Protein AF-A0A438BV32-F1 (afdb_monomer_lite)

pLDDT: mean 82.39, std 17.45, range [39.19, 95.94]

Structure (mmCIF, N/CA/C/O backbone):
data_AF-A0A438BV32-F1
#
_entry.id   AF-A0A438BV32-F1
#
loop_
_atom_site.group_PDB
_atom_site.id
_atom_site.type_symbol
_atom_site.label_atom_id
_atom_site.label_alt_id
_atom_site.label_comp_id
_atom_site.label_asym_id
_atom_site.label_entity_id
_atom_site.label_seq_id
_atom_site.pdbx_PDB_ins_code
_atom_site.Cartn_x
_atom_site.Cartn_y
_atom_site.Cartn_z
_atom_site.occupancy
_atom_site.B_iso_or_equiv
_atom_site.auth_seq_id
_atom_site.auth_comp_id
_atom_site.auth_asym_id
_atom_site.auth_atom_id
_atom_site.pdbx_PDB_model_num
ATOM 1 N N . MET A 1 1 ? -25.864 -25.656 35.466 1.00 42.78 1 MET A N 1
ATOM 2 C CA . MET A 1 1 ? -25.318 -25.708 34.091 1.00 42.78 1 MET A CA 1
ATOM 3 C C . MET A 1 1 ? -26.165 -24.777 33.241 1.00 42.78 1 MET A C 1
ATOM 5 O O . MET A 1 1 ? -27.369 -24.913 33.322 1.00 42.78 1 MET A O 1
ATOM 9 N N . GLU A 1 2 ? -25.711 -23.779 32.496 1.00 53.81 2 GLU A N 1
ATOM 10 C CA . GLU A 1 2 ? -24.393 -23.224 32.202 1.00 53.81 2 GLU A CA 1
ATOM 11 C C . GLU A 1 2 ? -24.631 -21.778 31.745 1.00 53.81 2 GLU A C 1
ATOM 13 O O . GLU A 1 2 ? -25.277 -21.539 30.731 1.00 53.81 2 GLU A O 1
ATOM 18 N N . LYS A 1 3 ? -24.109 -20.800 32.489 1.00 52.16 3 LYS A N 1
ATOM 19 C CA . LYS A 1 3 ? -24.059 -19.389 32.075 1.00 52.16 3 LYS A CA 1
ATOM 20 C C . LYS A 1 3 ? -22.933 -19.152 31.052 1.00 52.16 3 LYS A C 1
ATOM 22 O O . LYS A 1 3 ? -22.106 -18.272 31.259 1.00 52.16 3 LYS A O 1
ATOM 27 N N . ARG A 1 4 ? -22.825 -19.964 29.996 1.00 57.88 4 ARG A N 1
ATOM 28 C CA . ARG A 1 4 ? -21.626 -19.958 29.132 1.00 57.88 4 ARG A CA 1
ATOM 29 C C . ARG A 1 4 ? -21.821 -19.546 27.675 1.00 57.88 4 ARG A C 1
ATOM 31 O O . ARG A 1 4 ? -20.870 -19.662 26.920 1.00 57.88 4 ARG A O 1
ATOM 38 N N . GLN A 1 5 ? -22.976 -19.001 27.286 1.00 52.72 5 GLN A N 1
ATOM 39 C CA . GLN A 1 5 ? -23.234 -18.724 25.862 1.00 52.72 5 GLN A CA 1
ATOM 40 C C . GLN A 1 5 ? -23.591 -17.269 25.501 1.00 52.72 5 GLN A C 1
ATOM 42 O O . GLN A 1 5 ? -24.005 -17.019 24.381 1.00 52.72 5 GLN A O 1
ATOM 47 N N . ILE A 1 6 ? -23.422 -16.295 26.408 1.00 53.06 6 ILE A N 1
ATOM 48 C CA . ILE A 1 6 ? -23.723 -14.871 26.112 1.00 53.06 6 ILE A CA 1
ATOM 49 C C . ILE A 1 6 ? -22.456 -13.992 26.092 1.00 53.06 6 ILE A C 1
ATOM 51 O O . ILE A 1 6 ? -22.473 -12.909 25.529 1.00 53.06 6 ILE A O 1
ATOM 55 N N . VAL A 1 7 ? -21.338 -14.453 26.665 1.00 54.91 7 VAL A N 1
ATOM 56 C CA . VAL A 1 7 ? -20.123 -13.627 26.836 1.00 54.91 7 VAL A CA 1
ATOM 57 C C . VAL A 1 7 ? -19.200 -13.647 25.607 1.00 54.91 7 VAL A C 1
ATOM 59 O O . VAL A 1 7 ? -18.455 -12.702 25.402 1.00 54.91 7 VAL A O 1
ATOM 62 N N . THR A 1 8 ? -19.272 -14.665 24.744 1.00 51.94 8 THR A N 1
ATOM 63 C CA . THR A 1 8 ? -18.309 -14.829 23.637 1.00 51.94 8 THR A CA 1
ATOM 64 C C . THR A 1 8 ? -18.657 -14.031 22.376 1.00 51.94 8 THR A C 1
ATOM 66 O O . THR A 1 8 ? -17.759 -13.567 21.689 1.00 51.94 8 THR A O 1
ATOM 69 N N . SER A 1 9 ? -19.941 -13.821 22.063 1.00 58.62 9 SER A N 1
ATOM 70 C CA . SER A 1 9 ? -20.346 -13.135 20.820 1.00 58.62 9 SER A CA 1
ATOM 71 C C . SER A 1 9 ? -20.181 -11.611 20.872 1.00 58.62 9 SER A C 1
ATOM 73 O O . SER A 1 9 ? -19.970 -10.983 19.842 1.00 58.62 9 SER A O 1
ATOM 75 N N . THR A 1 10 ? -20.248 -11.006 22.062 1.00 63.31 10 THR A N 1
ATOM 76 C CA . THR A 1 10 ? -20.102 -9.551 22.232 1.00 63.31 10 THR A CA 1
ATOM 77 C C . THR A 1 10 ? -18.653 -9.082 22.124 1.00 63.31 10 THR A C 1
ATOM 79 O O . THR A 1 10 ? -18.412 -7.973 21.664 1.00 63.31 10 THR A O 1
ATOM 82 N N . GLU A 1 11 ? -17.689 -9.911 22.532 1.00 71.62 11 GLU A N 1
ATOM 83 C CA . GLU A 1 11 ? -16.257 -9.581 22.479 1.00 71.62 11 GLU A CA 1
ATOM 84 C C . GLU A 1 11 ? -15.733 -9.591 21.033 1.00 71.62 11 GLU A C 1
ATOM 86 O O . GLU A 1 11 ? -15.035 -8.667 20.622 1.00 71.62 11 GLU A O 1
ATOM 91 N N . GLU A 1 12 ? -16.143 -10.577 20.227 1.00 76.69 12 GLU A N 1
ATOM 92 C CA . GLU A 1 12 ? -15.781 -10.674 18.803 1.00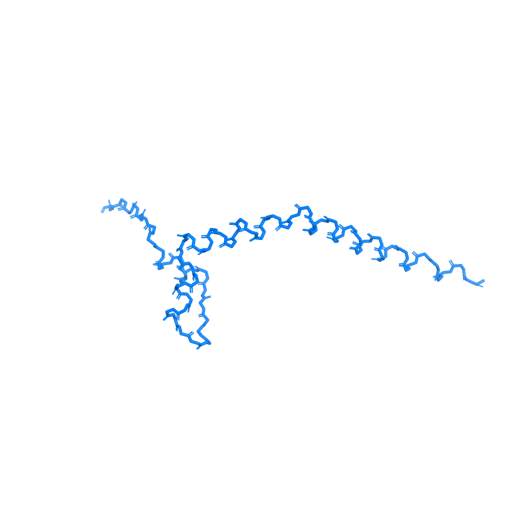 76.69 12 GLU A CA 1
ATOM 93 C C . GLU A 1 12 ? -16.347 -9.508 17.970 1.00 76.69 12 GLU A C 1
ATOM 95 O O . GLU A 1 12 ? -15.660 -8.961 17.099 1.00 76.69 12 GLU A O 1
ATOM 100 N N . GLU A 1 13 ? -17.588 -9.089 18.245 1.00 80.81 13 GLU A N 1
ATOM 101 C CA . GLU A 1 13 ? -18.184 -7.897 17.629 1.00 80.81 13 GLU A CA 1
ATOM 102 C C . GLU A 1 13 ? -17.438 -6.624 18.036 1.00 80.81 13 GLU A C 1
ATOM 104 O O . GLU A 1 13 ? -17.154 -5.768 17.196 1.00 80.81 13 GLU A O 1
ATOM 109 N N . GLU A 1 14 ? -17.084 -6.489 19.313 1.00 84.94 14 GLU A N 1
ATOM 110 C CA . GLU A 1 14 ? -16.364 -5.321 19.811 1.00 84.94 14 GLU A CA 1
ATOM 111 C C . GLU A 1 14 ? -14.955 -5.219 19.208 1.00 84.94 14 GLU A C 1
ATOM 113 O O . GLU A 1 14 ? -14.538 -4.138 18.783 1.00 84.94 14 GLU A O 1
ATOM 118 N N . ASP A 1 15 ? -14.248 -6.339 19.075 1.00 87.75 15 ASP A N 1
ATOM 119 C CA . ASP A 1 15 ? -12.953 -6.393 18.397 1.00 87.75 15 ASP A CA 1
ATOM 120 C C . ASP A 1 15 ? -13.066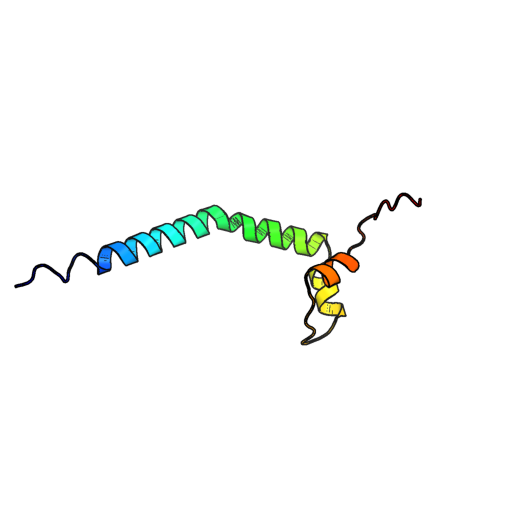 -6.086 16.902 1.00 87.75 15 ASP A C 1
ATOM 122 O O . ASP A 1 15 ? -12.223 -5.367 16.358 1.00 87.75 15 ASP A O 1
ATOM 126 N N . SER A 1 16 ? -14.135 -6.537 16.245 1.00 88.31 16 SER A N 1
ATOM 127 C CA . SER A 1 16 ? -14.423 -6.188 14.848 1.00 88.31 16 SER A CA 1
ATOM 128 C C . SER A 1 16 ? -14.663 -4.684 14.682 1.00 88.31 16 SER A C 1
ATOM 130 O O . SER A 1 16 ? -14.096 -4.051 13.787 1.00 88.31 16 SER A O 1
ATOM 132 N N . HIS A 1 17 ? -15.435 -4.070 15.583 1.00 92.00 17 HIS A N 1
ATOM 133 C CA . HIS A 1 17 ? -15.657 -2.623 15.590 1.00 92.00 17 HIS A CA 1
ATOM 134 C C . HIS A 1 17 ? -14.370 -1.837 15.872 1.00 92.00 17 HIS A C 1
ATOM 136 O O . HIS A 1 17 ? -14.116 -0.823 15.216 1.00 92.00 17 HIS A O 1
ATOM 142 N N . ARG A 1 18 ? -13.524 -2.311 16.797 1.00 91.75 18 ARG A N 1
ATOM 143 C CA . ARG A 1 18 ? -12.205 -1.715 17.071 1.00 91.75 18 ARG A CA 1
ATOM 144 C C . ARG A 1 18 ? -11.298 -1.782 15.846 1.00 91.75 18 ARG A C 1
ATOM 146 O O . ARG A 1 18 ? -10.690 -0.775 15.488 1.00 91.75 18 ARG A O 1
ATOM 153 N N . GLN A 1 19 ? -11.226 -2.932 15.177 1.00 93.62 19 GLN A N 1
ATOM 154 C CA . GLN A 1 19 ? -10.442 -3.095 13.949 1.00 93.62 19 GLN A CA 1
ATOM 155 C C . GLN A 1 19 ? -10.950 -2.174 12.836 1.00 93.62 19 GLN A C 1
ATOM 157 O O . GLN A 1 19 ? -10.148 -1.516 12.175 1.00 93.62 19 GLN A O 1
ATOM 162 N N . TYR A 1 20 ? -12.270 -2.058 12.674 1.00 93.44 20 TYR A N 1
ATOM 163 C CA . TYR A 1 20 ? -12.862 -1.150 11.695 1.00 93.44 20 TYR A CA 1
ATOM 164 C C . TYR A 1 20 ? -12.561 0.323 12.008 1.00 93.44 20 TYR A C 1
ATOM 166 O O . TYR A 1 20 ? -12.164 1.075 11.119 1.00 93.44 20 TYR A O 1
ATOM 174 N N . ALA A 1 21 ? -12.646 0.737 13.276 1.00 95.12 21 ALA A N 1
ATOM 175 C CA . ALA A 1 21 ? -12.246 2.080 13.694 1.00 95.12 21 ALA A CA 1
ATOM 176 C C . ALA A 1 21 ? -10.759 2.352 13.398 1.00 95.12 21 ALA A C 1
ATOM 178 O O . ALA A 1 21 ? -10.420 3.414 12.877 1.00 95.12 21 ALA A O 1
ATOM 179 N N . MET A 1 22 ? -9.876 1.381 13.649 1.00 94.56 22 MET A N 1
ATOM 180 C CA . MET A 1 22 ? -8.454 1.483 13.298 1.00 94.56 22 MET A CA 1
ATOM 181 C C . MET A 1 22 ? -8.229 1.597 11.783 1.00 94.56 22 MET A C 1
ATOM 183 O O . MET A 1 22 ? -7.389 2.386 11.340 1.00 94.56 22 MET A O 1
ATOM 187 N N . GLN A 1 23 ? -8.990 0.859 10.969 1.00 94.12 23 GLN A N 1
ATOM 188 C CA . GLN A 1 23 ? -8.953 0.998 9.510 1.00 94.12 23 GLN A CA 1
ATOM 189 C C . GLN A 1 23 ? -9.415 2.387 9.064 1.00 94.12 23 GLN A C 1
ATOM 191 O O . GLN A 1 23 ? -8.762 2.995 8.222 1.00 94.12 23 GLN A O 1
ATOM 196 N N . LEU A 1 24 ? -10.478 2.934 9.660 1.00 92.94 24 LEU A N 1
ATOM 197 C CA . LEU A 1 24 ? -1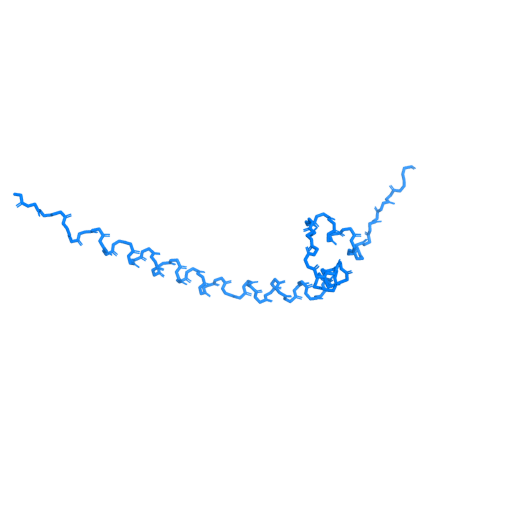0.949 4.289 9.359 1.00 92.94 24 LEU A CA 1
ATOM 198 C C . LEU A 1 24 ? -9.906 5.354 9.719 1.00 92.94 24 LEU A C 1
ATOM 200 O O . LEU A 1 24 ? -9.649 6.251 8.917 1.00 92.94 24 LEU A O 1
ATOM 204 N N . VAL A 1 25 ? -9.259 5.234 10.884 1.00 93.88 25 VAL A N 1
ATOM 205 C CA . VAL A 1 25 ? -8.176 6.143 11.306 1.00 93.88 25 VAL A CA 1
ATOM 206 C C . VAL A 1 25 ? -6.985 6.075 10.346 1.00 93.88 25 VAL A C 1
ATOM 208 O O . VAL A 1 25 ? -6.365 7.097 10.055 1.00 93.88 25 VAL A O 1
ATOM 211 N N . SER A 1 26 ? -6.680 4.888 9.819 1.00 92.25 26 SER A N 1
ATOM 212 C CA . SER A 1 26 ? -5.568 4.668 8.887 1.00 92.25 26 SER A CA 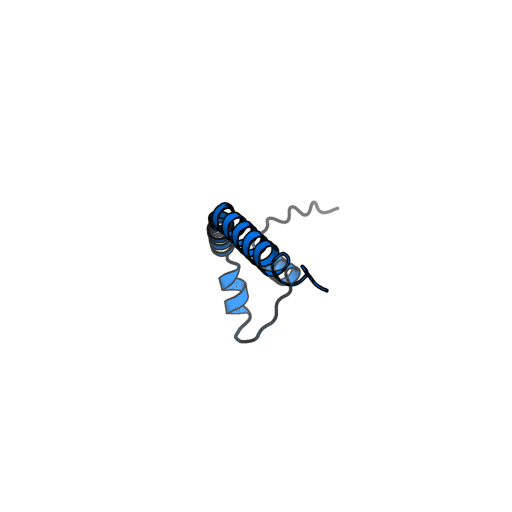1
ATOM 213 C C . SER A 1 26 ? -5.950 4.775 7.406 1.00 92.25 26 SER A C 1
ATOM 215 O O . SER A 1 26 ? -5.076 4.664 6.549 1.00 92.25 26 SER A O 1
ATOM 217 N N . ALA A 1 27 ? -7.213 5.055 7.067 1.00 91.69 27 ALA A N 1
ATOM 218 C CA . ALA A 1 27 ? -7.694 5.049 5.683 1.00 91.69 27 ALA A CA 1
ATOM 219 C C . ALA A 1 27 ? -6.950 6.052 4.782 1.00 91.69 27 ALA A C 1
ATOM 221 O O . ALA A 1 27 ? -6.736 5.796 3.597 1.00 91.69 27 ALA A O 1
ATOM 222 N N . SER A 1 28 ? -6.493 7.176 5.343 1.00 92.62 28 SER A N 1
ATOM 223 C CA . SER A 1 28 ? -5.694 8.172 4.619 1.00 92.62 28 SER A CA 1
ATOM 224 C C . SER A 1 28 ? -4.317 7.648 4.193 1.00 92.62 28 SER A C 1
ATOM 226 O O . SER A 1 28 ? -3.790 8.093 3.172 1.00 92.62 28 SER A O 1
ATOM 228 N N . VAL A 1 29 ? -3.753 6.667 4.908 1.00 93.25 29 VAL A N 1
ATOM 229 C CA . VAL A 1 29 ? -2.463 6.045 4.572 1.00 93.25 29 VAL A CA 1
ATOM 230 C C . VAL A 1 29 ? -2.537 5.381 3.204 1.00 93.25 29 VAL A C 1
ATOM 232 O O . VAL A 1 29 ? -1.625 5.552 2.400 1.00 93.25 29 VAL A O 1
ATOM 235 N N . LEU A 1 30 ? -3.643 4.695 2.898 1.00 91.06 30 LEU A N 1
ATOM 236 C CA . LEU A 1 30 ? -3.848 4.067 1.592 1.00 91.06 30 LEU A CA 1
ATOM 237 C C . LEU A 1 30 ? -3.758 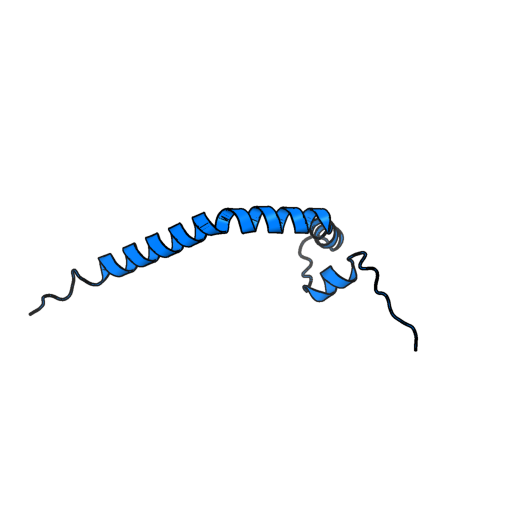5.093 0.453 1.00 91.06 30 LEU A C 1
ATOM 239 O O . LEU A 1 30 ? -3.086 4.846 -0.547 1.00 91.06 30 LEU A O 1
ATOM 243 N N . LEU A 1 31 ? -4.392 6.257 0.622 1.00 91.94 31 LEU A N 1
ATOM 244 C CA . LEU A 1 31 ? -4.372 7.328 -0.378 1.00 91.94 31 LEU A CA 1
ATOM 245 C C . LEU A 1 31 ? -2.961 7.891 -0.577 1.00 91.94 31 LEU A C 1
ATOM 247 O O . LEU A 1 31 ? -2.527 8.084 -1.711 1.00 91.94 31 LEU A O 1
ATOM 251 N N . VAL A 1 32 ? -2.231 8.130 0.515 1.00 95.06 32 VAL A N 1
ATOM 252 C CA . VAL A 1 32 ? -0.863 8.670 0.454 1.00 95.06 32 VAL A CA 1
ATOM 253 C C . VAL A 1 32 ? 0.103 7.662 -0.174 1.00 95.06 32 VAL A C 1
ATOM 255 O O . VAL A 1 32 ? 0.937 8.046 -0.992 1.00 95.06 32 VAL A O 1
ATOM 258 N N . VAL A 1 33 ? -0.037 6.373 0.141 1.00 95.62 33 VAL A N 1
ATOM 259 C CA . VAL A 1 33 ? 0.777 5.301 -0.453 1.00 95.62 33 VAL A CA 1
ATOM 260 C C . VAL A 1 33 ? 0.479 5.145 -1.943 1.00 95.62 33 VAL A C 1
ATOM 262 O O . VAL A 1 33 ? 1.412 5.038 -2.736 1.00 95.62 33 VAL A O 1
ATOM 265 N N . LEU A 1 34 ? -0.794 5.185 -2.346 1.00 95.19 34 LEU A N 1
ATOM 266 C CA . LEU A 1 34 ? -1.167 5.127 -3.760 1.00 95.19 34 LEU A CA 1
ATOM 267 C C . LEU A 1 34 ? -0.628 6.336 -4.535 1.00 95.19 34 LEU A C 1
ATOM 269 O O . LEU A 1 34 ? -0.086 6.172 -5.627 1.00 95.19 34 LEU A O 1
ATOM 273 N N . LYS A 1 35 ? -0.728 7.539 -3.957 1.00 94.69 35 LYS A N 1
ATOM 274 C CA . LYS A 1 35 ? -0.142 8.750 -4.541 1.00 94.69 35 LYS A CA 1
ATOM 275 C C . LYS A 1 35 ? 1.364 8.590 -4.750 1.00 94.69 35 LYS A C 1
ATOM 277 O O . LYS A 1 35 ? 1.846 8.865 -5.842 1.00 94.69 35 LYS A O 1
ATOM 282 N N . ALA A 1 36 ? 2.089 8.104 -3.744 1.00 94.56 36 ALA A N 1
ATOM 283 C CA . ALA A 1 36 ? 3.518 7.846 -3.878 1.00 94.56 36 ALA A CA 1
ATOM 284 C C . ALA A 1 36 ? 3.801 6.791 -4.963 1.00 94.56 36 ALA A C 1
ATOM 286 O O . ALA A 1 36 ? 4.682 6.992 -5.789 1.00 94.56 36 ALA A O 1
ATOM 287 N N . ALA A 1 37 ? 3.032 5.701 -5.026 1.00 94.44 37 ALA A N 1
ATOM 288 C CA . ALA A 1 37 ? 3.204 4.674 -6.057 1.00 94.44 37 ALA A CA 1
ATOM 289 C C . ALA A 1 37 ? 3.053 5.232 -7.485 1.00 94.44 37 ALA A C 1
ATOM 291 O O . ALA A 1 37 ? 3.807 4.824 -8.368 1.00 94.44 37 ALA A O 1
ATOM 292 N N . LEU A 1 38 ? 2.135 6.183 -7.694 1.00 93.69 38 LEU A N 1
ATOM 293 C CA . LEU A 1 38 ? 1.993 6.920 -8.955 1.00 93.69 38 LEU A CA 1
ATOM 294 C C . LEU A 1 38 ? 3.186 7.850 -9.213 1.00 93.69 38 LEU A C 1
ATOM 296 O O . LEU A 1 38 ? 3.760 7.824 -10.293 1.00 93.69 38 LEU A O 1
ATOM 300 N N . GLU A 1 39 ? 3.599 8.642 -8.221 1.00 92.94 39 GLU A N 1
ATOM 301 C CA . GLU A 1 39 ? 4.733 9.572 -8.360 1.00 92.94 39 GLU A CA 1
ATOM 302 C C . GLU A 1 39 ? 6.060 8.854 -8.637 1.00 92.94 39 GLU A C 1
ATOM 304 O O . GLU A 1 39 ? 6.896 9.358 -9.384 1.00 92.94 39 GLU A O 1
ATOM 309 N N . LEU A 1 40 ? 6.250 7.666 -8.061 1.00 92.44 40 LEU A N 1
ATOM 310 C CA . LEU A 1 40 ? 7.409 6.811 -8.309 1.00 92.44 40 LEU A CA 1
ATOM 311 C C . LEU A 1 40 ? 7.312 6.018 -9.623 1.00 92.44 40 LEU A C 1
ATOM 313 O O . LEU A 1 40 ? 8.297 5.402 -10.027 1.00 92.44 40 LEU A O 1
ATOM 317 N N . GLY A 1 41 ? 6.162 6.006 -10.295 1.00 93.56 41 GLY A N 1
ATOM 318 C CA . GLY A 1 41 ? 5.981 5.259 -11.537 1.00 93.56 41 GLY A CA 1
ATOM 319 C C . GLY A 1 41 ? 5.889 3.736 -11.344 1.00 93.56 41 GLY A C 1
ATOM 320 O O . GLY A 1 41 ? 6.274 2.958 -12.222 1.00 93.56 41 GLY A O 1
ATOM 321 N N . VAL A 1 42 ? 5.470 3.273 -10.158 1.00 94.81 42 VAL A N 1
ATOM 322 C CA . VAL A 1 42 ? 5.440 1.840 -9.809 1.00 94.81 42 VAL A CA 1
ATOM 323 C C . VAL A 1 42 ? 4.425 1.082 -10.663 1.00 94.81 42 VAL A C 1
ATOM 325 O O . VAL A 1 42 ? 4.693 -0.050 -11.069 1.00 94.81 42 VAL A O 1
ATOM 328 N N . LEU A 1 43 ? 3.276 1.694 -10.959 1.00 93.94 43 LEU A N 1
ATOM 329 C CA . LEU A 1 43 ? 2.225 1.058 -11.758 1.00 93.94 43 LEU A CA 1
ATOM 330 C C . LEU A 1 43 ? 2.668 0.875 -13.214 1.00 93.94 43 LEU A C 1
ATOM 332 O O . LEU A 1 43 ? 2.415 -0.171 -13.802 1.00 93.94 43 LEU A O 1
ATOM 336 N N . GLU A 1 44 ? 3.408 1.835 -13.758 1.00 94.31 44 GLU A N 1
ATOM 337 C CA . GLU A 1 44 ? 4.002 1.810 -15.094 1.00 94.31 44 GLU A CA 1
ATOM 338 C C . GLU A 1 44 ? 5.111 0.756 -15.198 1.00 94.31 44 GLU A C 1
ATOM 340 O O . GLU A 1 44 ? 5.283 0.118 -16.236 1.00 94.31 44 GLU A O 1
ATOM 345 N N . ILE A 1 45 ? 5.880 0.540 -14.123 1.00 94.88 45 ILE A N 1
ATOM 346 C CA . ILE A 1 45 ? 6.860 -0.556 -14.060 1.00 94.88 45 ILE A CA 1
ATOM 347 C C . ILE A 1 45 ? 6.153 -1.917 -14.139 1.00 94.88 45 ILE A C 1
ATOM 349 O O . ILE A 1 45 ? 6.628 -2.806 -14.848 1.00 94.88 45 ILE A O 1
ATOM 353 N N . ILE A 1 46 ? 5.030 -2.076 -13.430 1.00 94.75 46 ILE A N 1
ATOM 354 C CA . ILE A 1 46 ? 4.232 -3.311 -13.446 1.00 94.75 46 ILE A CA 1
ATOM 355 C C . ILE A 1 46 ? 3.569 -3.509 -14.815 1.00 94.75 46 ILE A C 1
ATOM 357 O O . ILE A 1 46 ? 3.646 -4.602 -15.370 1.00 94.75 46 ILE A O 1
ATOM 361 N N . GLU A 1 47 ? 2.970 -2.462 -15.382 1.00 94.56 47 GLU A N 1
ATOM 362 C CA . GLU A 1 47 ? 2.324 -2.496 -16.700 1.00 94.56 47 GLU A CA 1
ATOM 363 C C . GLU A 1 47 ? 3.313 -2.900 -17.800 1.00 94.56 47 GLU A C 1
ATOM 365 O O . GLU A 1 47 ? 3.048 -3.838 -18.555 1.00 94.56 47 GLU A O 1
ATOM 370 N N . ARG A 1 48 ? 4.516 -2.315 -17.797 1.00 93.75 48 ARG A N 1
ATOM 371 C CA . ARG A 1 48 ? 5.592 -2.660 -18.737 1.00 93.75 48 ARG A CA 1
ATOM 372 C C . ARG A 1 48 ? 6.105 -4.095 -18.595 1.00 93.75 48 ARG A C 1
ATOM 374 O O . ARG A 1 48 ? 6.622 -4.646 -19.566 1.00 93.75 48 ARG A O 1
ATOM 381 N N . ALA A 1 49 ? 6.000 -4.707 -17.415 1.00 94.12 49 ALA A N 1
ATOM 382 C CA . ALA A 1 49 ? 6.380 -6.109 -17.236 1.00 94.12 49 ALA A CA 1
ATOM 383 C C . ALA A 1 49 ? 5.403 -7.077 -17.926 1.00 94.12 49 ALA A C 1
ATOM 385 O O . ALA A 1 49 ? 5.785 -8.205 -18.240 1.00 94.12 49 ALA A O 1
ATOM 386 N N . GLY A 1 50 ? 4.184 -6.616 -18.214 1.00 92.94 50 GLY A N 1
ATOM 387 C CA . GLY A 1 50 ? 3.180 -7.327 -18.990 1.00 92.94 50 GLY A CA 1
ATOM 388 C C . GLY A 1 50 ? 2.173 -8.124 -18.147 1.00 92.94 50 GLY A C 1
ATOM 389 O O . GLY A 1 50 ? 2.365 -8.342 -16.947 1.00 92.94 50 GLY A O 1
ATOM 390 N N . PRO A 1 51 ? 1.067 -8.578 -18.764 1.00 93.94 51 PRO A N 1
ATOM 391 C CA . PRO A 1 51 ? 0.005 -9.296 -18.065 1.00 93.94 51 PRO A CA 1
ATOM 392 C C . PRO A 1 51 ? 0.509 -10.578 -17.392 1.00 93.94 51 PRO A C 1
ATOM 394 O O . PRO A 1 51 ? 1.165 -11.407 -18.018 1.00 93.94 51 PRO A O 1
ATOM 397 N N . GLY A 1 52 ? 0.177 -10.758 -16.112 1.00 92.38 52 GLY A N 1
ATOM 398 C CA . GLY A 1 52 ? 0.568 -11.942 -15.338 1.00 92.38 52 GLY A CA 1
ATOM 399 C C . GLY A 1 52 ? 2.038 -11.972 -14.900 1.00 92.38 52 GLY A C 1
ATOM 400 O O . GLY A 1 52 ? 2.457 -12.944 -14.271 1.00 92.38 52 GLY A O 1
ATOM 401 N N . ALA A 1 53 ? 2.822 -10.928 -15.187 1.00 93.94 53 ALA A N 1
ATOM 402 C CA . ALA A 1 53 ? 4.193 -10.834 -14.708 1.00 93.94 53 ALA A CA 1
ATOM 403 C C . ALA A 1 53 ? 4.234 -10.636 -13.186 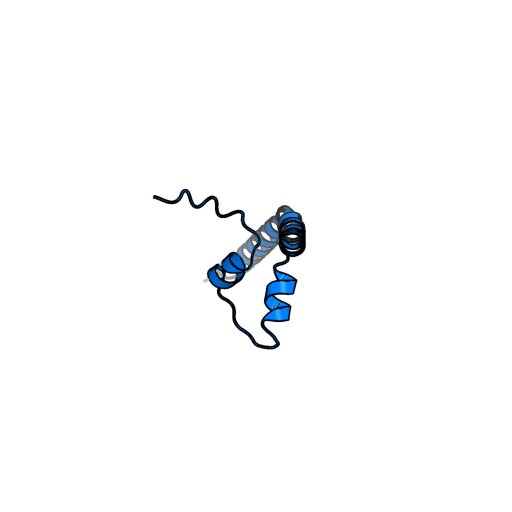1.00 93.94 53 ALA A C 1
ATOM 405 O O . ALA A 1 53 ? 3.575 -9.759 -12.628 1.00 93.94 53 ALA A O 1
ATOM 406 N N . LEU A 1 54 ? 5.051 -11.443 -12.508 1.00 94.31 54 LEU A N 1
ATOM 407 C CA . LEU A 1 54 ? 5.297 -11.325 -11.074 1.00 94.31 54 LEU A CA 1
ATOM 408 C C . LEU A 1 54 ? 6.641 -10.636 -10.843 1.00 94.31 54 LEU A C 1
ATOM 410 O O . LEU A 1 54 ? 7.701 -11.147 -11.218 1.00 94.31 54 LEU A O 1
ATOM 414 N N . LEU A 1 55 ? 6.597 -9.474 -10.200 1.00 94.19 55 LEU A N 1
ATOM 415 C CA . LEU A 1 55 ? 7.780 -8.707 -9.835 1.00 94.19 55 LEU A CA 1
ATOM 416 C C . LEU A 1 55 ? 7.996 -8.765 -8.325 1.00 94.19 55 LEU A C 1
ATOM 418 O O . LEU A 1 55 ? 7.066 -8.595 -7.542 1.00 94.19 55 LEU A O 1
ATOM 422 N N . SER A 1 56 ? 9.246 -8.971 -7.913 1.00 95.94 56 SER A N 1
ATOM 423 C CA . SER A 1 56 ? 9.642 -8.748 -6.525 1.00 95.94 56 SER A CA 1
ATOM 424 C C . SER A 1 56 ? 9.790 -7.244 -6.252 1.00 95.94 56 SER A C 1
ATOM 426 O O . SER A 1 56 ? 10.102 -6.486 -7.177 1.00 95.94 56 SER A O 1
ATOM 428 N N . PRO A 1 57 ? 9.687 -6.798 -4.986 1.00 93.56 57 PRO A N 1
ATOM 429 C CA . PRO A 1 57 ? 9.946 -5.403 -4.625 1.00 93.56 57 PRO A CA 1
ATOM 430 C C . PRO A 1 57 ? 11.326 -4.902 -5.081 1.00 93.56 57 PRO A C 1
ATOM 432 O O . PRO A 1 57 ? 11.452 -3.776 -5.549 1.00 93.56 57 PRO A O 1
ATOM 435 N N . SER A 1 58 ? 12.356 -5.757 -5.023 1.00 93.12 58 SER A N 1
ATOM 436 C CA . SER A 1 58 ? 13.710 -5.432 -5.496 1.00 93.12 58 SER A CA 1
ATOM 437 C C . SER A 1 58 ? 13.780 -5.175 -7.002 1.00 93.12 58 SER A C 1
ATOM 439 O O . SER A 1 58 ? 14.473 -4.254 -7.432 1.00 93.12 58 SER A O 1
ATOM 441 N N . LYS A 1 59 ? 13.042 -5.951 -7.808 1.00 93.19 59 LYS A N 1
ATOM 442 C CA . LYS A 1 59 ? 12.949 -5.723 -9.255 1.00 93.19 59 LYS A CA 1
ATOM 443 C C . LYS A 1 59 ? 12.268 -4.391 -9.543 1.00 93.19 59 LYS A C 1
ATOM 445 O O . LYS A 1 59 ? 12.806 -3.614 -10.322 1.00 93.19 59 LYS A O 1
ATOM 450 N N . ILE A 1 60 ? 11.155 -4.090 -8.870 1.00 93.69 60 ILE A N 1
ATOM 451 C CA . ILE A 1 60 ? 10.478 -2.790 -9.002 1.00 93.69 60 ILE A CA 1
ATOM 452 C C . ILE A 1 60 ? 11.450 -1.654 -8.657 1.00 93.69 60 ILE A C 1
ATOM 454 O O . ILE A 1 60 ? 11.632 -0.744 -9.460 1.00 93.69 60 ILE A O 1
ATOM 458 N N . ALA A 1 61 ? 12.145 -1.752 -7.519 1.00 91.81 61 ALA A N 1
ATOM 459 C CA . ALA A 1 61 ? 13.099 -0.740 -7.075 1.00 91.81 61 ALA A CA 1
ATOM 460 C C . ALA A 1 61 ? 14.258 -0.518 -8.063 1.00 91.81 61 ALA A C 1
ATOM 462 O O . ALA A 1 61 ? 14.677 0.617 -8.259 1.00 91.81 61 ALA A O 1
ATOM 463 N N . SER A 1 62 ? 14.740 -1.571 -8.733 1.00 91.88 62 SER A N 1
ATOM 464 C CA . SER A 1 62 ? 15.806 -1.457 -9.742 1.00 91.88 62 SER A CA 1
ATOM 465 C C . SER A 1 62 ? 15.410 -0.663 -10.994 1.00 91.88 62 SER A C 1
ATOM 467 O O . SER A 1 62 ? 16.284 -0.186 -11.713 1.00 91.88 62 SER A O 1
ATOM 469 N N . HIS A 1 63 ? 14.107 -0.513 -11.254 1.00 90.25 63 HIS A N 1
ATOM 470 C CA . HIS A 1 63 ? 13.583 0.284 -12.364 1.00 90.25 63 HIS A CA 1
ATOM 471 C C . HIS A 1 63 ? 13.272 1.733 -11.979 1.00 90.25 63 HIS A C 1
ATOM 473 O O . HIS A 1 63 ? 12.984 2.539 -12.864 1.00 90.25 63 HIS A O 1
ATOM 479 N N . LEU A 1 64 ? 13.298 2.067 -10.686 1.00 89.19 64 LEU A N 1
ATOM 480 C CA . LEU A 1 64 ? 13.090 3.435 -10.237 1.00 89.19 64 LEU A CA 1
ATOM 481 C C . LEU A 1 64 ? 14.317 4.283 -10.605 1.00 89.19 64 LEU A C 1
ATOM 483 O O . LEU A 1 64 ? 15.448 3.804 -10.485 1.00 89.19 64 LEU A O 1
ATOM 487 N N . PRO A 1 65 ? 14.132 5.553 -11.000 1.00 75.94 65 PRO A N 1
ATOM 488 C CA . PRO A 1 65 ? 15.224 6.489 -11.251 1.00 75.94 65 PRO A CA 1
ATOM 489 C C . PRO A 1 65 ? 15.808 6.981 -9.918 1.00 75.94 65 PRO A C 1
ATOM 491 O O . PRO A 1 65 ? 15.801 8.169 -9.603 1.00 75.94 65 PRO A O 1
ATOM 494 N N . ILE A 1 66 ? 16.274 6.054 -9.085 1.00 71.44 66 ILE A N 1
ATOM 495 C CA . ILE A 1 66 ? 16.981 6.383 -7.856 1.00 71.44 66 ILE A CA 1
ATOM 496 C C . ILE A 1 66 ? 18.378 6.801 -8.297 1.00 71.44 66 ILE A C 1
ATOM 498 O O . ILE A 1 66 ? 19.084 6.019 -8.937 1.00 71.44 66 ILE A O 1
ATOM 502 N N . HIS A 1 67 ? 18.768 8.041 -7.999 1.00 57.75 67 HIS A N 1
ATOM 503 C CA . HIS A 1 67 ? 20.141 8.499 -8.175 1.00 57.75 67 HIS A CA 1
ATOM 504 C C . HIS A 1 67 ? 21.004 7.685 -7.212 1.00 57.75 67 HIS A C 1
ATOM 506 O O . HIS A 1 67 ? 21.206 8.060 -6.060 1.00 57.75 67 HIS A O 1
ATOM 512 N N . ASN A 1 68 ? 21.420 6.505 -7.662 1.00 54.06 68 ASN A N 1
ATOM 513 C CA . ASN A 1 68 ? 22.366 5.671 -6.961 1.00 54.06 68 ASN A CA 1
ATOM 514 C C . ASN A 1 68 ? 23.679 6.445 -7.035 1.00 54.06 68 ASN A C 1
ATOM 516 O O . ASN A 1 68 ? 24.400 6.382 -8.028 1.00 54.06 68 ASN A O 1
ATOM 520 N N . ASN A 1 69 ? 23.937 7.269 -6.024 1.00 55.25 69 ASN A N 1
ATOM 521 C CA . ASN A 1 69 ? 25.227 7.884 -5.774 1.00 55.25 69 ASN A CA 1
ATOM 522 C C . ASN A 1 69 ? 26.200 6.771 -5.372 1.00 55.25 69 ASN A C 1
ATOM 524 O O . ASN A 1 69 ? 26.663 6.693 -4.236 1.00 55.25 69 ASN A O 1
ATOM 528 N N . SER A 1 70 ? 26.495 5.873 -6.309 1.00 54.19 70 SER A N 1
ATOM 529 C CA . SER A 1 70 ? 27.622 4.974 -6.200 1.00 54.19 70 SER A CA 1
ATOM 530 C C . SER A 1 70 ? 28.870 5.845 -6.264 1.00 54.19 70 SER A C 1
ATOM 532 O O . SER A 1 70 ? 29.346 6.188 -7.347 1.00 54.19 70 SER A O 1
ATOM 534 N N . CYS A 1 71 ? 29.383 6.242 -5.098 1.00 39.19 71 CYS A N 1
ATOM 535 C CA . CYS A 1 71 ? 30.803 6.514 -4.963 1.00 39.19 71 CYS A CA 1
ATOM 536 C C . CYS A 1 71 ? 31.535 5.278 -5.492 1.00 39.19 71 CYS A C 1
ATOM 538 O O . CYS A 1 71 ? 31.484 4.211 -4.879 1.00 39.19 71 CYS A O 1
ATOM 540 N N . SER A 1 72 ? 32.146 5.421 -6.667 1.00 45.78 72 SER A N 1
ATOM 541 C CA . SER A 1 72 ? 33.168 4.507 -7.161 1.00 45.78 72 SER A CA 1
ATOM 542 C C . SER A 1 72 ? 34.301 4.440 -6.137 1.00 45.78 72 SER A C 1
ATOM 544 O O . SER A 1 72 ? 34.793 5.486 -5.710 1.00 45.78 72 SER A O 1
ATOM 546 N N . ASN A 1 73 ? 34.683 3.223 -5.747 1.00 43.94 73 ASN A N 1
ATOM 547 C CA . ASN A 1 73 ? 35.974 2.953 -5.110 1.00 43.94 73 ASN A CA 1
ATOM 548 C C . ASN A 1 73 ? 37.089 2.969 -6.159 1.00 43.94 73 ASN A C 1
ATOM 550 O O . ASN A 1 73 ? 36.788 2.603 -7.321 1.00 43.94 73 ASN A O 1
#

Radius of gyration: 22.52 Å; chains: 1; bounding box: 61×35×53 Å

Foldseek 3Di:
DDPPPPPPPVVVVVVVVVVVVVCVVCVVVVVVVVVVCVVQCLVVQVVVCDPPDDDDPVRSVVPGPDPPPPPDD

Sequence (73 aa):
MEKRQIVTSTEEEEDSHRQYAMQLVSASVLLVVLKAALELGVLEIIERAGPGALLSPSKIASHLPIHNNSCSN

Secondary structure (DSSP, 8-state):
----SSSHHHHHHHHHHHHHHHHHHHHHHHHHHHHHHHHTTHHHHHHHH-TT----HHHHHHHS---------

InterPro domains:
  IPR036388 Winged helix-like DNA-binding domain superfamily [G3DSA:1.10.10.10] (1-73)
  IPR036390 Winged helix DNA-binding domain superfamily [SSF46785] (12-69)

Organism: Vitis vinifera (NCBI:txid29760)